Protein AF-A0A9W6FHK8-F1 (afdb_monomer)

Sequence (41 aa):
MTANPILLQKKYTRIIVLFAEKEQLSLDDALCFFTTQRFTV

Radius of gyration: 12.29 Å; Cα contacts (8 Å, |Δi|>4): 13; chains: 1; bounding box: 32×15×30 Å

pLDDT: mean 80.71, std 14.92, range [39.34, 94.06]

Secondary structure (DSSP, 8-state):
----HHHHHHHHHHHHHHHHHHHT--HHHHHHHHHGGG---

Structure (mmCIF, N/CA/C/O backbone):
data_AF-A0A9W6FHK8-F1
#
_entry.id   AF-A0A9W6FHK8-F1
#
loop_
_atom_site.group_PDB
_atom_site.id
_atom_site.type_symbol
_atom_site.label_atom_id
_atom_site.label_alt_id
_atom_site.label_comp_id
_atom_site.label_asym_id
_atom_site.label_entity_id
_atom_site.label_seq_id
_atom_site.pdbx_PDB_ins_code
_atom_site.Cartn_x
_atom_site.Cartn_y
_atom_site.Cartn_z
_ato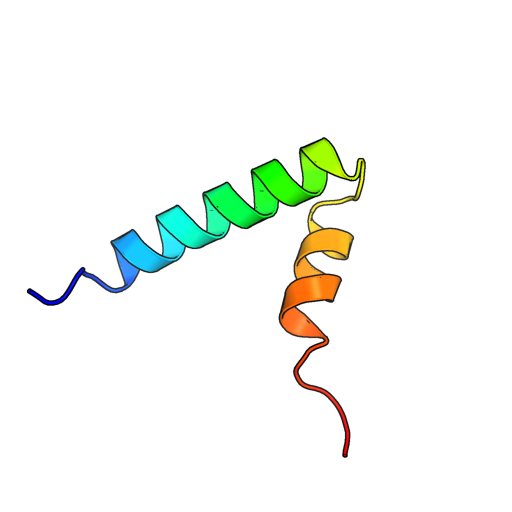m_site.occupancy
_atom_site.B_iso_or_equiv
_atom_site.auth_seq_id
_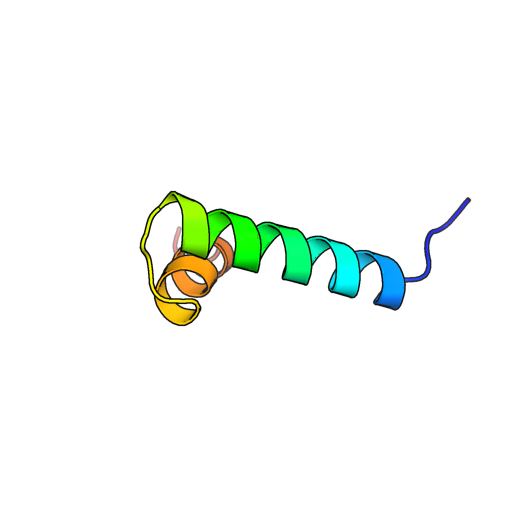atom_site.auth_comp_id
_atom_site.auth_asym_id
_atom_site.auth_atom_id
_atom_site.pdbx_PDB_model_num
ATOM 1 N N . MET A 1 1 ? 19.353 8.786 -10.318 1.00 47.50 1 MET A N 1
ATOM 2 C CA . MET A 1 1 ? 18.916 8.266 -9.003 1.00 47.50 1 MET A CA 1
ATOM 3 C C . MET A 1 1 ? 17.740 7.331 -9.222 1.00 47.50 1 MET A C 1
ATOM 5 O O . MET A 1 1 ? 16.597 7.764 -9.223 1.00 47.50 1 MET A O 1
ATOM 9 N N . THR A 1 2 ? 18.024 6.065 -9.496 1.00 64.06 2 THR A N 1
ATOM 10 C CA . THR A 1 2 ? 17.005 5.043 -9.749 1.00 64.06 2 THR A CA 1
ATOM 11 C C . THR A 1 2 ? 16.690 4.384 -8.413 1.00 64.06 2 THR A C 1
ATOM 13 O O . THR A 1 2 ? 17.554 3.736 -7.826 1.00 64.06 2 THR A O 1
ATOM 16 N N . ALA A 1 3 ? 15.490 4.607 -7.878 1.00 72.12 3 ALA A N 1
ATOM 17 C CA . ALA A 1 3 ? 15.057 3.879 -6.692 1.00 72.12 3 ALA A CA 1
ATOM 18 C C . ALA A 1 3 ? 14.961 2.388 -7.038 1.00 72.12 3 ALA A C 1
ATOM 20 O O . ALA A 1 3 ? 14.461 2.029 -8.104 1.00 72.12 3 ALA A O 1
ATOM 21 N N . ASN A 1 4 ? 15.445 1.523 -6.146 1.00 83.25 4 ASN A N 1
ATOM 22 C CA . ASN A 1 4 ? 15.315 0.082 -6.327 1.00 83.25 4 ASN A CA 1
ATOM 23 C C . ASN A 1 4 ? 13.815 -0.270 -6.466 1.00 83.25 4 ASN A C 1
ATOM 25 O O . ASN A 1 4 ? 13.020 0.191 -5.638 1.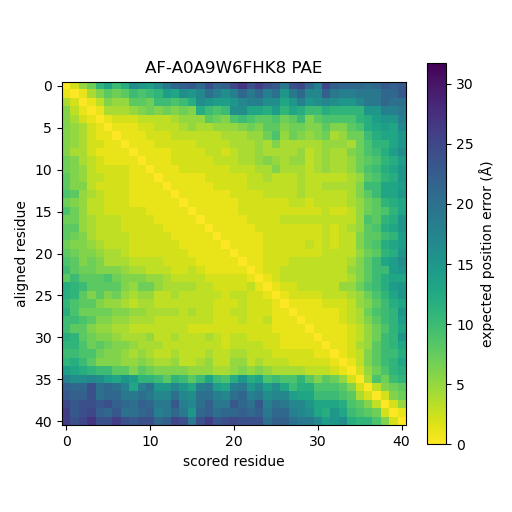00 83.25 4 ASN A O 1
ATOM 29 N N . PRO A 1 5 ? 13.409 -1.076 -7.462 1.00 82.56 5 PRO A N 1
ATOM 30 C CA . PRO A 1 5 ? 12.014 -1.481 -7.654 1.00 82.56 5 PRO A CA 1
ATOM 31 C C . PRO A 1 5 ? 11.352 -2.051 -6.386 1.00 82.56 5 PRO A C 1
ATOM 33 O O . PRO A 1 5 ? 10.165 -1.831 -6.166 1.00 82.56 5 PRO A O 1
ATOM 36 N N . ILE A 1 6 ? 12.115 -2.681 -5.488 1.00 85.56 6 ILE A N 1
ATOM 37 C CA . ILE A 1 6 ? 11.627 -3.192 -4.196 1.00 85.56 6 ILE A CA 1
ATOM 38 C C . ILE A 1 6 ? 11.187 -2.053 -3.260 1.00 85.56 6 ILE A C 1
ATOM 40 O O . ILE A 1 6 ? 10.198 -2.171 -2.536 1.00 85.56 6 ILE A O 1
ATOM 44 N N . LEU A 1 7 ? 11.903 -0.926 -3.267 1.00 87.75 7 LEU A N 1
ATOM 45 C CA . LEU A 1 7 ? 11.546 0.247 -2.464 1.00 87.75 7 LEU A CA 1
ATOM 46 C C . LEU A 1 7 ? 10.276 0.913 -2.997 1.00 87.75 7 LEU A C 1
ATOM 48 O O . LEU A 1 7 ? 9.449 1.375 -2.210 1.00 87.75 7 LEU A O 1
ATOM 52 N N . LEU A 1 8 ? 10.100 0.918 -4.321 1.00 85.50 8 LEU A N 1
ATOM 53 C CA . LEU A 1 8 ? 8.873 1.396 -4.951 1.00 85.50 8 LEU A CA 1
ATOM 54 C C . LEU A 1 8 ? 7.688 0.513 -4.557 1.00 85.50 8 LEU A C 1
ATOM 56 O O . LEU A 1 8 ? 6.684 1.042 -4.088 1.00 85.50 8 LEU A O 1
ATOM 60 N N . GLN A 1 9 ? 7.827 -0.812 -4.639 1.00 85.38 9 GLN A N 1
ATOM 61 C CA . GLN A 1 9 ? 6.778 -1.750 -4.224 1.00 85.38 9 GLN A CA 1
ATOM 62 C C . GLN A 1 9 ? 6.360 -1.537 -2.765 1.00 85.38 9 GLN A C 1
ATOM 64 O O . GLN A 1 9 ? 5.177 -1.356 -2.499 1.00 85.38 9 GLN A O 1
ATOM 69 N N . LYS A 1 10 ? 7.317 -1.434 -1.829 1.00 88.75 10 LYS A N 1
ATOM 70 C CA . LYS A 1 10 ? 7.017 -1.155 -0.410 1.00 88.75 10 LYS A CA 1
ATOM 71 C C . LYS A 1 10 ? 6.252 0.154 -0.210 1.00 88.75 10 LYS A C 1
ATOM 73 O O . LYS A 1 10 ? 5.367 0.231 0.642 1.00 88.75 10 LYS A O 1
ATOM 78 N N . LYS A 1 11 ? 6.580 1.187 -0.991 1.00 88.38 11 LYS A N 1
ATOM 79 C CA . LYS A 1 11 ? 5.877 2.472 -0.951 1.00 88.38 11 LYS A CA 1
ATOM 80 C C . LYS A 1 11 ? 4.442 2.334 -1.465 1.00 88.38 11 LYS A C 1
ATOM 82 O O . LYS A 1 11 ? 3.532 2.836 -0.814 1.00 88.38 11 LYS A O 1
ATOM 87 N N . TYR A 1 12 ? 4.235 1.622 -2.573 1.00 88.81 12 TYR A N 1
ATOM 88 C CA . TYR A 1 12 ? 2.900 1.360 -3.117 1.00 88.81 12 TYR A CA 1
ATOM 89 C C . TYR A 1 12 ? 2.036 0.537 -2.164 1.00 88.81 12 TYR A C 1
ATOM 91 O O . TYR A 1 12 ? 0.901 0.926 -1.912 1.00 88.81 12 TYR A O 1
ATOM 99 N N . THR A 1 13 ? 2.578 -0.521 -1.554 1.00 90.62 13 THR A N 1
ATOM 100 C CA . THR A 1 13 ? 1.856 -1.310 -0.544 1.00 90.62 13 THR A CA 1
ATOM 101 C C . THR A 1 13 ? 1.347 -0.422 0.586 1.00 90.62 13 THR A C 1
ATOM 103 O O . THR A 1 13 ? 0.188 -0.513 0.972 1.00 90.62 13 THR A O 1
ATOM 106 N N . ARG A 1 14 ? 2.185 0.496 1.079 1.00 91.62 14 ARG A N 1
ATOM 107 C CA . ARG A 1 14 ? 1.787 1.416 2.148 1.00 91.62 14 ARG A CA 1
ATOM 108 C C . ARG A 1 14 ? 0.681 2.382 1.716 1.00 91.62 14 ARG A C 1
ATOM 110 O O . ARG A 1 14 ? -0.196 2.677 2.515 1.00 91.62 14 ARG A O 1
ATOM 117 N N . ILE A 1 15 ? 0.711 2.858 0.472 1.00 91.69 15 ILE A N 1
ATOM 11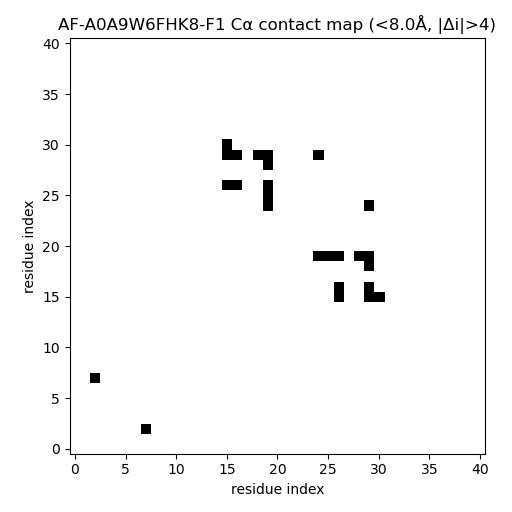8 C CA . ILE A 1 15 ? -0.338 3.729 -0.078 1.00 91.69 15 ILE A CA 1
ATOM 119 C C . ILE A 1 15 ? -1.670 2.976 -0.182 1.00 91.69 15 ILE A C 1
ATOM 121 O O . ILE A 1 15 ? -2.693 3.520 0.214 1.00 91.69 15 ILE A O 1
ATOM 125 N N . ILE A 1 16 ? -1.652 1.730 -0.662 1.00 90.12 16 ILE A N 1
ATOM 126 C CA . ILE A 1 16 ? -2.858 0.905 -0.833 1.00 90.12 16 ILE A CA 1
ATOM 127 C C . ILE A 1 16 ? -3.489 0.567 0.522 1.00 90.12 16 ILE A C 1
ATOM 129 O O . ILE A 1 16 ? -4.700 0.680 0.666 1.00 90.12 16 ILE A O 1
ATOM 133 N N . VAL A 1 17 ? -2.681 0.223 1.530 1.00 91.25 17 VAL A N 1
ATOM 134 C CA . VAL A 1 17 ? -3.171 -0.049 2.894 1.00 91.25 17 VAL A CA 1
ATOM 135 C C . VAL A 1 17 ? -3.819 1.194 3.504 1.00 91.25 17 VAL A C 1
ATOM 137 O O . VAL A 1 17 ? -4.943 1.123 3.983 1.00 91.25 17 VAL A O 1
ATOM 140 N N . LEU A 1 18 ? -3.153 2.351 3.424 1.00 93.44 18 LEU A N 1
ATOM 141 C CA . LEU A 1 18 ? -3.710 3.607 3.939 1.00 93.44 18 LEU A CA 1
ATOM 142 C C . LEU A 1 18 ? -4.979 4.033 3.189 1.00 93.44 18 LEU A C 1
ATOM 144 O O . LEU A 1 18 ? -5.870 4.636 3.776 1.00 93.44 18 LEU A O 1
ATOM 148 N N . PHE A 1 19 ? -5.061 3.744 1.891 1.00 90.94 19 PHE A N 1
ATOM 149 C CA . PHE A 1 19 ? -6.262 3.982 1.097 1.00 90.94 19 PHE A CA 1
ATOM 150 C C . PHE A 1 19 ? -7.416 3.078 1.550 1.00 90.94 19 PHE A C 1
ATOM 152 O O . PHE A 1 19 ? -8.502 3.584 1.815 1.00 90.94 19 PHE A O 1
ATOM 159 N N . ALA A 1 20 ? -7.162 1.779 1.726 1.00 93.31 20 ALA A N 1
ATOM 160 C CA . ALA A 1 20 ? -8.150 0.824 2.225 1.00 93.31 20 ALA A CA 1
ATOM 161 C C . ALA A 1 20 ? -8.689 1.229 3.610 1.00 93.31 20 ALA A C 1
ATOM 163 O O . ALA A 1 20 ? -9.898 1.247 3.822 1.00 93.31 20 ALA A O 1
ATOM 164 N N . GLU A 1 21 ? -7.804 1.643 4.525 1.00 93.56 21 GLU A N 1
ATOM 165 C CA . GLU A 1 21 ? -8.180 2.116 5.864 1.00 93.56 21 GLU A CA 1
ATOM 166 C C . GLU A 1 21 ? -9.045 3.383 5.825 1.00 93.56 21 GLU A C 1
ATOM 168 O O . GLU A 1 21 ? -10.023 3.484 6.567 1.00 93.56 21 GLU A O 1
ATOM 173 N N . LYS A 1 22 ? -8.708 4.354 4.965 1.00 94.06 22 LYS A N 1
ATOM 174 C CA . LYS A 1 22 ? -9.463 5.612 4.848 1.00 94.06 22 LYS A CA 1
ATOM 175 C C . LYS A 1 22 ? -10.845 5.421 4.234 1.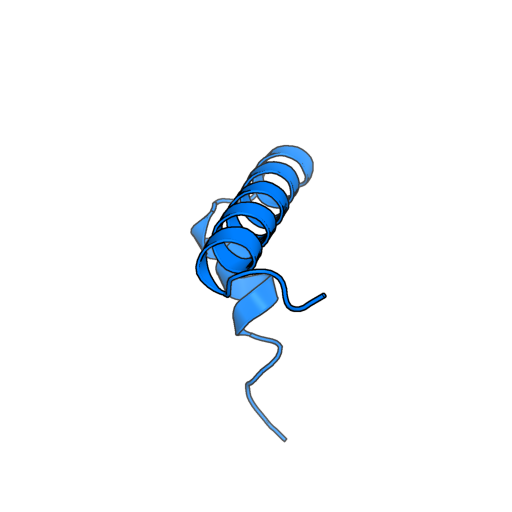00 94.06 22 LYS A C 1
ATOM 177 O O . LYS A 1 22 ? -11.788 6.061 4.687 1.00 94.06 22 LYS A O 1
ATOM 182 N N . GLU A 1 23 ? -10.947 4.566 3.225 1.00 90.62 23 GLU A N 1
ATOM 183 C CA . GLU A 1 23 ? -12.200 4.289 2.518 1.00 90.62 23 GLU A CA 1
ATOM 184 C C . GLU A 1 23 ? -13.029 3.182 3.196 1.00 90.62 23 GLU A C 1
ATOM 186 O O . GLU A 1 23 ? -14.122 2.871 2.737 1.00 90.62 23 GLU A O 1
ATOM 191 N N . GLN A 1 24 ? -12.526 2.586 4.290 1.00 91.81 24 GLN A N 1
ATOM 192 C CA . GLN A 1 24 ? -13.128 1.423 4.962 1.00 91.81 24 GLN A CA 1
ATOM 193 C C . GLN A 1 24 ? -13.403 0.255 3.997 1.00 91.81 24 GLN A C 1
ATOM 195 O O . GLN A 1 24 ? -14.374 -0.487 4.143 1.00 91.81 24 GLN A O 1
ATOM 200 N N . LEU A 1 25 ? -12.530 0.098 3.003 1.00 89.62 25 LEU A N 1
ATOM 201 C CA . LEU A 1 25 ? -12.586 -0.960 2.002 1.00 89.62 25 LEU A CA 1
ATOM 202 C C . LEU A 1 25 ? -11.708 -2.133 2.433 1.00 89.62 25 LEU A C 1
ATOM 204 O O . LEU A 1 25 ? -10.714 -1.960 3.146 1.00 89.62 25 LEU A O 1
ATOM 208 N N . SER A 1 26 ? -12.037 -3.338 1.968 1.00 89.56 26 SER A N 1
ATOM 209 C CA . SER A 1 26 ? -11.111 -4.456 2.122 1.00 89.56 26 SER A CA 1
ATOM 210 C C . SER A 1 26 ? -9.844 -4.205 1.296 1.00 89.56 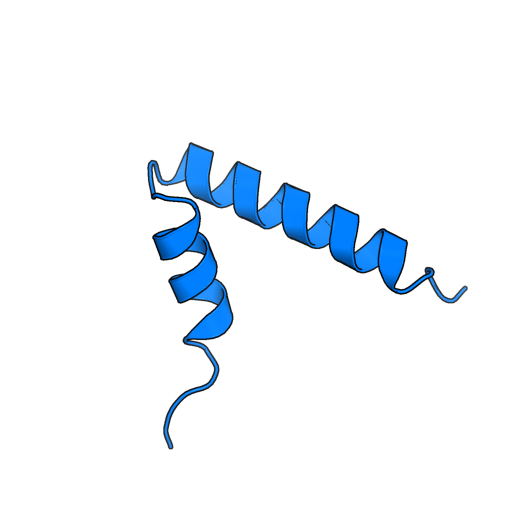26 SER A C 1
ATOM 212 O O . SER A 1 26 ? -9.857 -3.467 0.305 1.00 89.56 26 SER A O 1
ATOM 214 N N . LEU A 1 27 ? -8.728 -4.821 1.695 1.00 85.75 27 LEU A N 1
ATOM 215 C CA . LEU A 1 27 ? -7.489 -4.730 0.920 1.00 85.75 27 LEU A CA 1
ATOM 216 C C . LEU A 1 27 ? -7.700 -5.254 -0.511 1.00 85.75 27 LEU A C 1
ATOM 218 O O . LEU A 1 27 ? -7.142 -4.688 -1.447 1.00 85.75 27 LEU A O 1
ATOM 222 N N . ASP A 1 28 ? -8.521 -6.293 -0.676 1.00 86.94 28 ASP A N 1
ATOM 223 C CA . ASP A 1 28 ? -8.894 -6.859 -1.972 1.00 86.94 28 ASP A CA 1
ATOM 224 C C . ASP A 1 28 ? -9.701 -5.873 -2.825 1.00 86.94 28 ASP A C 1
ATOM 226 O O . ASP A 1 28 ? -9.413 -5.735 -4.010 1.00 86.94 28 ASP A O 1
ATOM 230 N N . ASP A 1 29 ? -10.634 -5.117 -2.238 1.00 86.56 29 ASP A N 1
ATOM 231 C CA . ASP A 1 29 ? -11.399 -4.078 -2.947 1.00 86.56 29 ASP A CA 1
ATOM 232 C C . ASP A 1 29 ? -10.516 -2.889 -3.336 1.00 86.56 29 ASP A C 1
ATOM 234 O O . ASP A 1 29 ? -10.585 -2.385 -4.459 1.00 86.56 29 ASP A O 1
ATOM 238 N N . ALA A 1 30 ? -9.629 -2.468 -2.433 1.00 87.81 30 ALA A N 1
ATOM 239 C CA . ALA A 1 30 ? -8.635 -1.443 -2.719 1.00 87.81 30 ALA A CA 1
ATOM 240 C C . ALA A 1 30 ? -7.688 -1.896 -3.838 1.00 87.81 30 ALA A C 1
ATOM 242 O O . ALA A 1 30 ? -7.414 -1.136 -4.764 1.00 87.81 30 ALA A O 1
ATOM 243 N N . LEU A 1 31 ? -7.214 -3.143 -3.803 1.00 85.25 31 LEU A N 1
ATOM 244 C CA . LEU A 1 31 ? -6.400 -3.717 -4.872 1.00 85.25 31 LEU A CA 1
ATOM 245 C C . LEU A 1 31 ? -7.182 -3.785 -6.177 1.00 85.25 31 LEU A C 1
ATOM 247 O O . LEU A 1 31 ? -6.654 -3.348 -7.193 1.00 85.25 31 LEU A O 1
ATOM 251 N N . CYS A 1 32 ? -8.430 -4.251 -6.142 1.00 86.50 32 CYS A N 1
ATOM 252 C CA . CYS A 1 32 ? -9.338 -4.273 -7.281 1.00 86.50 32 CYS A CA 1
ATOM 253 C C . CYS A 1 32 ? -9.457 -2.876 -7.906 1.00 86.50 32 CYS A C 1
ATOM 255 O O . CYS A 1 32 ? -9.349 -2.738 -9.118 1.00 86.50 32 CYS A O 1
ATOM 257 N N . PHE A 1 33 ? -9.540 -1.811 -7.110 1.00 83.06 33 PHE A N 1
ATOM 258 C CA . PHE A 1 33 ? -9.554 -0.438 -7.618 1.00 83.06 33 PHE A CA 1
ATOM 259 C C . PHE A 1 33 ? -8.288 -0.071 -8.421 1.00 83.06 33 PHE A C 1
ATOM 261 O O . PHE A 1 33 ? -8.381 0.548 -9.482 1.00 83.06 33 PHE A O 1
ATOM 268 N N . PHE A 1 34 ? -7.100 -0.482 -7.962 1.00 78.94 34 PHE A N 1
ATOM 269 C CA . PHE A 1 34 ? -5.828 -0.201 -8.646 1.00 78.94 34 PHE A CA 1
ATOM 270 C C . PHE A 1 34 ? -5.508 -1.174 -9.793 1.00 78.94 34 PHE A C 1
ATOM 272 O O . PHE A 1 34 ? -4.806 -0.795 -10.732 1.00 78.94 34 PHE A O 1
ATOM 279 N N . THR A 1 35 ? -6.001 -2.413 -9.745 1.00 75.19 35 THR A N 1
ATOM 280 C CA . THR A 1 35 ? -5.771 -3.442 -10.773 1.00 75.19 35 THR A CA 1
ATOM 281 C C . THR A 1 35 ? -6.810 -3.397 -11.893 1.00 75.19 35 THR A C 1
ATOM 283 O O . THR A 1 35 ? -6.479 -3.687 -13.043 1.00 75.19 35 THR A O 1
ATOM 286 N N . THR A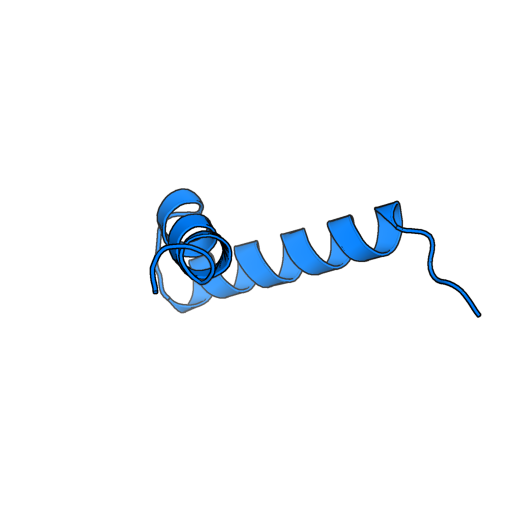 1 36 ? -8.037 -2.959 -11.602 1.00 64.44 36 THR A N 1
ATOM 287 C CA . THR A 1 36 ? -9.150 -2.890 -12.568 1.00 64.44 36 THR A CA 1
ATOM 288 C C . THR A 1 36 ? -9.052 -1.687 -13.510 1.00 64.44 36 THR A C 1
ATOM 290 O O . THR A 1 36 ? -9.687 -1.681 -14.559 1.00 64.44 36 THR A O 1
ATOM 293 N N . GLN A 1 37 ? -8.140 -0.733 -13.267 1.00 56.62 37 GLN A N 1
ATOM 294 C CA . GLN A 1 37 ? -7.738 0.293 -14.253 1.00 56.62 37 GLN A CA 1
ATOM 295 C C . GLN A 1 37 ? -7.069 -0.296 -15.519 1.00 56.62 37 GLN A C 1
ATOM 297 O O . GLN A 1 37 ? -6.582 0.441 -16.376 1.00 56.62 37 GLN A O 1
ATOM 302 N N . ARG A 1 38 ? -7.022 -1.628 -15.658 1.00 54.22 38 ARG A N 1
ATOM 303 C CA . ARG A 1 38 ? -6.474 -2.328 -16.818 1.00 54.22 38 ARG A CA 1
ATOM 304 C C . ARG A 1 38 ? -7.364 -3.468 -17.317 1.00 54.22 38 ARG A C 1
ATOM 306 O O . ARG A 1 38 ? -6.846 -4.537 -17.617 1.00 54.22 38 ARG A O 1
ATOM 313 N N . PHE A 1 39 ? -8.670 -3.245 -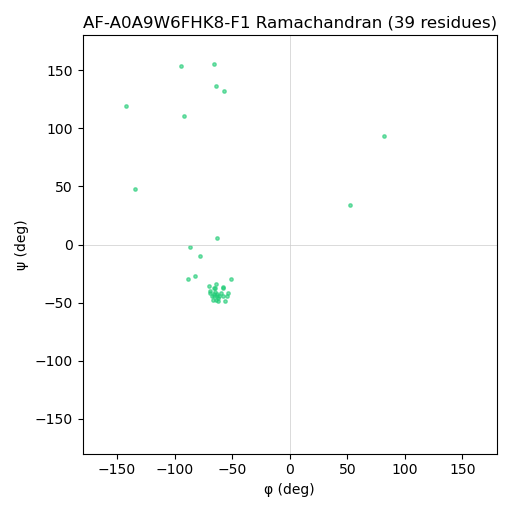17.480 1.00 54.03 39 PHE A N 1
ATOM 314 C CA . PHE A 1 39 ? -9.461 -4.103 -18.369 1.00 54.03 39 PHE A CA 1
ATOM 315 C C . PHE A 1 39 ? -10.533 -3.345 -19.175 1.00 54.03 39 PHE A C 1
ATOM 317 O O . PHE A 1 39 ? -11.497 -2.824 -18.624 1.00 54.03 39 PHE A O 1
ATOM 324 N N . THR A 1 40 ? -10.364 -3.436 -20.501 1.00 39.34 40 THR A N 1
ATOM 325 C CA . THR A 1 40 ? -11.316 -3.218 -21.614 1.00 39.34 40 THR A CA 1
ATOM 326 C C . THR A 1 40 ? -11.593 -1.784 -22.086 1.00 39.34 40 THR A C 1
ATOM 328 O O . THR A 1 40 ? -12.528 -1.151 -21.609 1.00 39.34 40 THR A O 1
ATOM 331 N N . VAL A 1 41 ? -10.843 -1.333 -23.106 1.00 42.59 41 VAL A N 1
ATOM 332 C CA . VAL A 1 41 ? -11.344 -1.132 -24.490 1.00 42.59 41 VAL A CA 1
ATOM 333 C C . VAL A 1 41 ? -10.222 -1.485 -25.466 1.00 42.59 41 VAL A C 1
ATOM 335 O O . VAL A 1 41 ? -9.068 -1.097 -25.173 1.00 42.59 41 VAL A O 1
#

Mean predicted aligned error: 6.94 Å

Solvent-accessible surface area (backbone atoms only — not comparable to full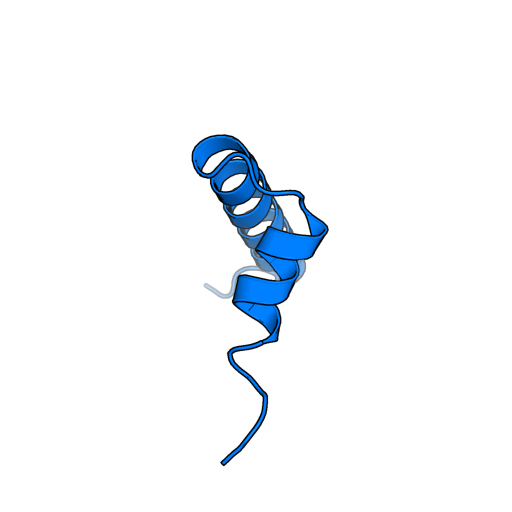-atom values): 2565 Å² total; per-residue (Å²): 138,80,76,56,68,69,60,53,52,57,50,51,53,52,52,48,52,54,47,11,65,73,70,73,42,51,67,67,56,40,46,44,62,70,58,55,80,72,72,89,135

Organism: NCBI:txid2994035

Foldseek 3Di:
DDDDVVVVVVVVLVVLVVVCVVVVHDSVVSVCVVVVVPDDD